Protein AF-A0A429M6H2-F1 (afdb_monomer_lite)

Radius of gyration: 31.42 Å; chains: 1; bounding box: 81×54×75 Å

Foldseek 3Di:
DDDDPDPQLDLVQADDDPDPLLVQLVVLLCVLQPSDRAYQQDFCCPRSVDDPVSLVVSLVSQCVDVLSVPDDSVCCVVQRGNNSVSVVSVDRPPPPPVVVVVPPDDPVVVVVVVVVVVVCVVPVVVVVVVVVCVVCVVVVVCCVVPPDPPPDPVVVVVVD

Structure (mmCIF, N/CA/C/O backbone):
data_AF-A0A429M6H2-F1
#
_entry.id   AF-A0A429M6H2-F1
#
loop_
_atom_site.group_PDB
_atom_site.id
_atom_site.type_symbol
_atom_site.label_atom_id
_atom_site.label_alt_id
_atom_site.label_comp_id
_atom_site.label_asym_id
_atom_site.label_entity_id
_atom_site.label_seq_id
_atom_site.pdbx_PDB_ins_code
_atom_site.Cartn_x
_atom_site.Cartn_y
_atom_site.Cartn_z
_atom_site.occupancy
_atom_site.B_iso_or_equiv
_atom_site.auth_seq_id
_atom_site.auth_comp_id
_atom_site.auth_asym_id
_atom_site.auth_atom_id
_atom_site.pdbx_PDB_model_num
ATOM 1 N N . LYS A 1 1 ? -36.129 34.578 -3.096 1.00 47.69 1 LYS A N 1
ATOM 2 C CA . LYS A 1 1 ? -36.376 33.493 -2.112 1.00 47.69 1 LYS A CA 1
ATOM 3 C C . LYS A 1 1 ? -35.040 32.781 -1.901 1.00 47.69 1 LYS A C 1
ATOM 5 O O . LYS A 1 1 ? -34.683 31.933 -2.706 1.00 47.69 1 LYS A O 1
ATOM 10 N N . ALA A 1 2 ? -34.230 33.262 -0.956 1.00 43.31 2 ALA A N 1
ATOM 11 C CA . ALA A 1 2 ? -32.886 32.737 -0.721 1.00 43.31 2 ALA A CA 1
ATOM 12 C C . ALA A 1 2 ? -32.992 31.337 -0.099 1.00 43.31 2 ALA A C 1
ATOM 14 O O . ALA A 1 2 ? -33.704 31.158 0.888 1.00 43.31 2 ALA A O 1
ATOM 15 N N . ARG A 1 3 ? -32.346 30.346 -0.719 1.00 51.69 3 ARG A N 1
ATOM 16 C CA . ARG A 1 3 ? -32.170 29.008 -0.143 1.00 51.69 3 ARG A CA 1
ATOM 17 C C . ARG A 1 3 ? -31.051 29.096 0.901 1.00 51.69 3 ARG A C 1
ATOM 19 O O . ARG A 1 3 ? -29.992 29.614 0.552 1.00 51.69 3 ARG A O 1
ATOM 26 N N . PRO A 1 4 ? -31.247 28.625 2.142 1.00 49.22 4 PRO A N 1
ATOM 27 C CA . PRO A 1 4 ? -30.151 28.539 3.094 1.00 49.22 4 PRO A CA 1
ATOM 28 C C . PRO A 1 4 ? -29.153 27.477 2.611 1.00 49.22 4 PRO A C 1
ATOM 30 O O . PRO A 1 4 ? -29.518 26.325 2.389 1.00 49.22 4 PRO A O 1
ATOM 33 N N . LEU A 1 5 ? -27.904 27.896 2.405 1.00 51.28 5 LEU A N 1
ATOM 34 C CA . LEU A 1 5 ? -26.748 27.040 2.154 1.00 51.28 5 LEU A CA 1
ATOM 35 C C . LEU A 1 5 ? -25.997 26.876 3.472 1.00 51.28 5 LEU A C 1
ATOM 37 O O . LEU A 1 5 ? -25.071 27.632 3.742 1.00 51.28 5 LEU A O 1
ATOM 41 N N . THR A 1 6 ? -26.400 25.892 4.270 1.00 51.31 6 THR A N 1
ATOM 42 C CA . THR A 1 6 ? -25.544 25.364 5.331 1.00 51.31 6 THR A CA 1
ATOM 43 C C . THR A 1 6 ? -25.883 23.894 5.550 1.00 51.31 6 THR A C 1
ATOM 45 O O . THR A 1 6 ? -26.701 23.558 6.399 1.00 51.31 6 THR A O 1
ATOM 48 N N . SER A 1 7 ? -25.259 22.995 4.792 1.00 44.50 7 SER A N 1
ATOM 49 C CA . SER A 1 7 ? -25.014 21.646 5.300 1.00 44.50 7 SER A CA 1
ATOM 50 C C . SER A 1 7 ? -23.685 21.705 6.048 1.00 44.50 7 SER A C 1
ATOM 52 O O . SER A 1 7 ? -22.626 21.470 5.467 1.00 44.50 7 SER A O 1
ATOM 54 N N . VAL A 1 8 ? -23.729 22.086 7.329 1.00 50.94 8 VAL A N 1
ATOM 55 C CA . VAL A 1 8 ? -22.701 21.606 8.258 1.00 50.94 8 VAL A CA 1
ATOM 56 C C . VAL A 1 8 ? -22.887 20.095 8.231 1.00 50.94 8 VAL A C 1
ATOM 58 O O . VAL A 1 8 ? -23.914 19.613 8.701 1.00 50.94 8 VAL A O 1
ATOM 61 N N . VAL A 1 9 ? -21.990 19.365 7.565 1.00 51.28 9 VAL A N 1
ATOM 62 C CA . VAL A 1 9 ? -21.984 17.907 7.684 1.00 51.28 9 VAL A CA 1
ATOM 63 C C . VAL A 1 9 ? -21.667 17.635 9.144 1.00 51.28 9 VAL A C 1
ATOM 65 O O . VAL A 1 9 ? -20.601 17.996 9.645 1.00 51.28 9 VAL A O 1
ATOM 68 N N . ASP A 1 10 ? -22.675 17.145 9.846 1.00 5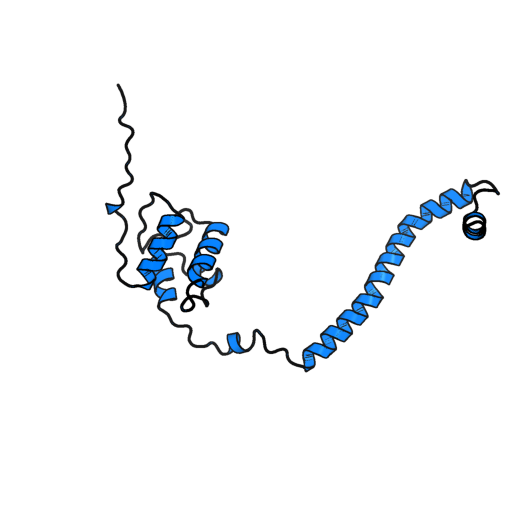1.12 10 ASP A N 1
ATOM 69 C CA . ASP A 1 10 ? -22.648 16.969 11.278 1.00 51.12 10 ASP A CA 1
ATOM 70 C C . ASP A 1 10 ? -21.667 15.840 11.609 1.00 51.12 10 ASP A C 1
ATOM 72 O O . ASP A 1 10 ? -21.890 14.682 11.259 1.00 51.12 10 ASP A O 1
ATOM 76 N N . ARG A 1 11 ? -20.557 16.164 12.284 1.00 54.53 11 ARG A N 1
ATOM 77 C CA . ARG A 1 11 ? -19.627 15.149 12.813 1.00 54.53 11 ARG A CA 1
ATOM 78 C C . ARG A 1 11 ? -20.304 14.225 13.834 1.00 54.53 11 ARG A C 1
ATOM 80 O O . ARG A 1 11 ? -19.714 13.217 14.206 1.00 54.53 11 ARG A O 1
ATOM 87 N N . SER A 1 12 ? -21.523 14.555 14.270 1.00 54.62 12 SER A N 1
ATOM 88 C CA . SER A 1 12 ? -22.340 13.755 15.186 1.00 54.62 12 SER A CA 1
ATOM 89 C C . SER A 1 12 ? -22.788 12.401 14.623 1.00 54.62 12 SER A C 1
ATOM 91 O O . SER A 1 12 ? -23.360 11.617 15.373 1.00 54.62 12 SER A O 1
ATOM 93 N N . GLU A 1 13 ? -22.541 12.106 13.341 1.00 73.00 13 GLU A N 1
ATOM 94 C CA . GLU A 1 13 ? -22.845 10.794 12.745 1.00 73.00 13 GLU A CA 1
ATOM 95 C C . GLU A 1 13 ? -21.627 9.861 12.596 1.00 73.00 13 GLU A C 1
ATOM 97 O O . GLU A 1 13 ? -21.784 8.736 12.119 1.00 73.00 13 GLU A O 1
ATOM 102 N N . SER A 1 14 ? -20.424 10.304 12.984 1.00 82.88 14 SER A N 1
ATOM 103 C CA . SER A 1 14 ? -19.255 9.418 13.060 1.00 82.88 14 SER A CA 1
ATOM 104 C C . SER A 1 14 ? -19.330 8.526 14.296 1.00 82.88 14 SER A C 1
ATOM 106 O O . SER A 1 14 ? -19.694 8.990 15.380 1.00 82.88 14 SER A O 1
ATOM 108 N N . ASP A 1 15 ? -18.900 7.275 14.155 1.00 89.00 15 ASP A N 1
ATOM 109 C CA . ASP A 1 15 ? -18.699 6.398 15.307 1.00 89.00 15 ASP A CA 1
ATOM 110 C C . ASP A 1 15 ? -17.557 6.933 16.187 1.00 89.00 15 ASP A C 1
ATOM 112 O O . ASP A 1 15 ? -16.638 7.609 15.715 1.00 89.00 15 ASP A O 1
ATOM 116 N N . GLN A 1 16 ? -17.622 6.652 17.490 1.00 89.69 16 GLN A N 1
ATOM 117 C CA . GLN A 1 16 ? -16.534 6.972 18.413 1.00 89.69 16 GLN A CA 1
ATOM 118 C C . GLN A 1 16 ? -15.570 5.787 18.508 1.00 89.69 16 GLN A C 1
ATOM 120 O O . GLN A 1 16 ? -16.044 4.658 18.666 1.00 89.69 16 GLN A O 1
ATOM 125 N N . PRO A 1 17 ? -14.246 6.028 18.453 1.00 89.44 17 PRO A N 1
ATOM 126 C CA . PRO A 1 17 ? -13.262 4.967 18.599 1.00 89.44 17 PRO A CA 1
ATOM 127 C C . PRO A 1 17 ? -13.367 4.336 19.992 1.00 89.44 17 PRO A C 1
ATOM 129 O O . PRO A 1 17 ? -13.495 5.039 20.997 1.00 89.44 17 PRO A O 1
ATOM 132 N N . GLN A 1 18 ? -13.330 3.006 20.052 1.00 90.81 18 GLN A N 1
ATOM 133 C CA . GLN A 1 18 ? -13.482 2.230 21.289 1.00 90.81 18 GLN A CA 1
ATOM 134 C C . GLN A 1 18 ? -12.162 1.636 21.793 1.00 90.81 18 GLN A C 1
ATOM 136 O O . GLN A 1 18 ? -12.102 1.098 22.900 1.00 90.81 18 GLN A O 1
ATOM 141 N N . ASN A 1 19 ? -11.104 1.707 20.986 1.00 91.31 19 ASN A N 1
ATOM 142 C CA . ASN A 1 19 ? -9.783 1.186 21.314 1.00 91.31 19 ASN A CA 1
ATOM 143 C C . ASN A 1 19 ? -8.667 2.067 20.709 1.00 91.31 19 ASN A C 1
ATOM 145 O O . ASN A 1 19 ? -8.933 2.858 19.802 1.00 91.31 19 ASN A O 1
ATOM 149 N N . PRO A 1 20 ? -7.408 1.923 21.173 1.00 90.88 20 PRO A N 1
ATOM 150 C CA . PRO A 1 20 ? -6.296 2.752 20.697 1.00 90.88 20 PRO A CA 1
ATOM 151 C C . PRO A 1 20 ? -6.012 2.630 19.192 1.00 90.88 20 PRO A C 1
ATOM 153 O O . PRO A 1 20 ? -5.587 3.594 18.560 1.00 90.88 20 PRO A O 1
ATOM 156 N N . ALA A 1 21 ? -6.260 1.457 18.599 1.00 91.31 21 ALA A N 1
ATOM 157 C CA . ALA A 1 21 ? -6.072 1.246 17.165 1.00 91.31 21 ALA A CA 1
ATOM 158 C C . ALA A 1 21 ? -7.086 2.062 16.347 1.00 91.31 21 ALA A C 1
ATOM 160 O O . ALA A 1 21 ? -6.720 2.727 15.377 1.00 91.31 21 ALA A O 1
ATOM 161 N N . GLU A 1 22 ? -8.350 2.064 16.771 1.00 94.56 22 GLU A N 1
ATOM 162 C CA . GLU A 1 22 ? -9.402 2.891 16.187 1.00 94.56 22 GLU A CA 1
ATOM 163 C C . GLU A 1 22 ? -9.123 4.380 16.375 1.00 94.56 22 GLU A C 1
ATOM 165 O O . GLU A 1 22 ? -9.353 5.138 15.441 1.00 94.56 22 GLU A O 1
ATOM 170 N N . GLU A 1 23 ? -8.590 4.818 17.519 1.00 93.94 23 GLU A N 1
ATOM 171 C CA . GLU A 1 23 ? -8.232 6.231 17.725 1.00 93.94 23 GLU A CA 1
ATOM 172 C C . GLU A 1 23 ? -7.254 6.724 16.648 1.00 93.94 23 GLU A C 1
ATOM 174 O O . GLU A 1 23 ? -7.511 7.735 15.989 1.00 93.94 23 GLU A O 1
ATOM 179 N N . ILE A 1 24 ? -6.183 5.962 16.407 1.00 94.50 24 ILE A N 1
ATOM 180 C CA . ILE A 1 24 ? -5.171 6.276 15.388 1.00 94.50 24 ILE A CA 1
ATOM 181 C C . ILE A 1 24 ? -5.779 6.203 13.982 1.00 94.50 24 ILE A C 1
ATOM 183 O O . ILE A 1 24 ? -5.565 7.092 13.151 1.00 94.50 24 ILE A O 1
ATOM 187 N N . LEU A 1 25 ? -6.575 5.168 13.704 1.00 94.94 25 LEU A N 1
ATOM 188 C CA . LEU A 1 25 ? -7.217 4.995 12.403 1.00 94.94 25 LEU A CA 1
ATOM 189 C C . LEU A 1 25 ? -8.177 6.150 12.088 1.00 94.94 25 LEU A C 1
ATOM 191 O O . LEU A 1 25 ? -8.111 6.727 11.001 1.00 94.94 25 LEU A O 1
ATOM 195 N N . PHE A 1 26 ? -9.037 6.522 13.036 1.00 94.88 26 PHE A N 1
ATOM 196 C CA . PHE A 1 26 ? -9.978 7.629 12.885 1.00 94.88 26 PHE A CA 1
ATOM 197 C C . PHE A 1 26 ? -9.245 8.962 12.753 1.00 94.88 26 PHE A C 1
ATOM 199 O O . PHE A 1 26 ? -9.673 9.802 11.960 1.00 94.88 26 PHE A O 1
ATOM 206 N N . GLU A 1 27 ? -8.141 9.177 13.470 1.00 94.56 27 GLU A N 1
ATOM 207 C CA . GLU A 1 27 ? -7.322 10.382 13.313 1.00 94.56 27 GLU A CA 1
ATOM 208 C C . GLU A 1 27 ? -6.821 10.533 11.869 1.00 94.56 27 GLU A C 1
ATOM 210 O O . GLU A 1 27 ? -6.995 11.594 11.256 1.00 94.56 27 GLU A O 1
ATOM 215 N N . ILE A 1 28 ? -6.245 9.470 11.298 1.00 95.31 28 ILE A N 1
ATOM 216 C CA . ILE A 1 28 ? -5.720 9.498 9.927 1.00 95.31 28 ILE A CA 1
ATOM 217 C C . ILE A 1 28 ? -6.868 9.625 8.917 1.00 95.31 28 ILE A C 1
ATOM 219 O O . ILE A 1 28 ? -6.799 10.463 8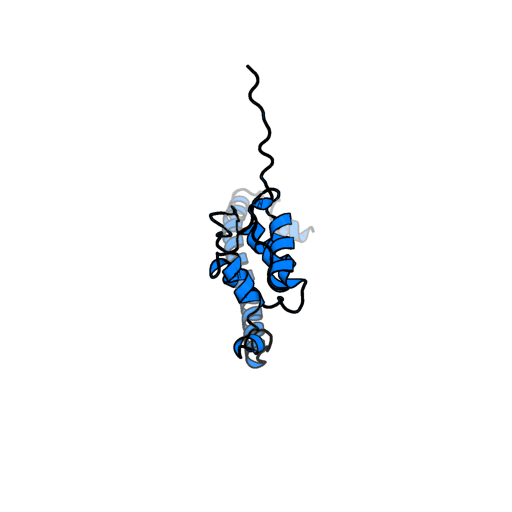.016 1.00 95.31 28 ILE A O 1
ATOM 223 N N . LEU A 1 29 ? -7.953 8.862 9.075 1.00 95.31 29 LEU A N 1
ATOM 224 C CA . LEU A 1 29 ? -9.107 8.924 8.172 1.00 95.31 29 LEU A CA 1
ATOM 225 C C . LEU A 1 29 ? -9.769 10.309 8.172 1.00 95.31 29 LEU A C 1
ATOM 227 O O . LEU A 1 29 ? -10.099 10.812 7.101 1.00 95.31 29 LEU A O 1
ATOM 231 N N . ASN A 1 30 ? -9.882 10.976 9.323 1.00 94.38 30 ASN A N 1
ATOM 232 C CA . ASN A 1 30 ? -10.414 12.343 9.398 1.00 94.38 30 ASN A CA 1
ATOM 233 C C . ASN A 1 30 ? -9.539 13.364 8.651 1.00 94.38 30 ASN A C 1
ATOM 235 O O . ASN A 1 30 ? -10.049 14.376 8.163 1.00 94.38 30 ASN A O 1
ATOM 239 N N . ARG A 1 31 ? -8.225 13.121 8.560 1.00 94.06 31 ARG A N 1
ATOM 240 C CA . ARG A 1 31 ? -7.310 13.951 7.759 1.00 94.06 31 ARG A CA 1
ATOM 241 C C . ARG A 1 31 ? -7.463 13.682 6.263 1.00 94.06 31 ARG A C 1
ATOM 243 O O . ARG A 1 31 ? -7.376 14.624 5.478 1.00 94.06 31 ARG A O 1
ATOM 250 N N . LEU A 1 32 ? -7.684 12.425 5.874 1.00 94.50 32 LEU A N 1
ATOM 251 C CA . LEU A 1 32 ? -7.834 12.019 4.471 1.00 94.50 32 LEU A CA 1
ATOM 252 C C . LEU A 1 32 ? -9.209 12.374 3.887 1.00 94.50 32 LEU A C 1
ATOM 254 O O . LEU A 1 32 ? -9.289 12.765 2.724 1.00 94.50 32 LEU A O 1
ATOM 258 N N . PHE A 1 33 ? -10.267 12.285 4.693 1.00 93.81 33 PHE A N 1
ATOM 259 C CA . PHE A 1 33 ? -11.656 12.524 4.295 1.00 93.81 33 PHE A CA 1
ATOM 260 C C . PHE A 1 33 ? -12.278 13.652 5.134 1.00 93.81 33 PHE A C 1
ATOM 262 O O . PHE A 1 33 ? -13.119 13.413 6.006 1.00 93.81 33 PHE A O 1
ATOM 269 N N . PRO A 1 34 ? -11.868 14.914 4.913 1.00 88.00 34 PRO A N 1
ATOM 270 C CA . PRO A 1 34 ? -12.366 16.028 5.704 1.00 88.00 34 PRO A CA 1
ATOM 271 C C . PRO A 1 34 ? -13.873 16.228 5.489 1.00 88.00 34 PRO A C 1
ATOM 273 O O . PRO A 1 34 ? -14.349 16.308 4.358 1.00 88.00 34 PRO A O 1
ATOM 276 N N . ASN A 1 35 ? -14.610 16.414 6.589 1.00 85.50 35 ASN A N 1
ATOM 277 C CA . ASN A 1 35 ? -16.065 16.646 6.622 1.00 85.50 35 ASN A CA 1
ATOM 278 C C . ASN A 1 35 ? -16.930 15.445 6.219 1.00 85.50 35 ASN A C 1
ATOM 280 O O . ASN A 1 35 ? -18.081 15.640 5.836 1.00 85.50 35 ASN A O 1
ATOM 284 N N . MET A 1 36 ? -16.403 14.228 6.314 1.00 85.56 36 MET A N 1
ATOM 285 C CA . MET A 1 36 ? -17.178 13.015 6.100 1.00 85.56 36 MET A CA 1
ATOM 286 C C . MET A 1 36 ? -17.420 12.289 7.431 1.00 85.56 36 MET A C 1
ATOM 288 O O . MET A 1 36 ? -16.482 12.179 8.223 1.00 85.56 36 MET A O 1
ATOM 292 N N . PRO A 1 37 ? -18.646 11.804 7.706 1.00 88.19 37 PRO A N 1
ATOM 293 C CA . PRO A 1 37 ? -18.878 10.945 8.856 1.00 88.19 37 PRO A CA 1
ATOM 294 C C . PRO A 1 37 ? -18.214 9.581 8.627 1.00 88.19 37 PRO A C 1
ATOM 296 O O . PRO A 1 37 ? -18.457 8.934 7.610 1.00 88.19 37 PRO A O 1
ATOM 299 N N . ILE A 1 38 ? -17.375 9.147 9.566 1.00 92.38 38 ILE A N 1
ATOM 300 C CA . ILE A 1 38 ? -16.667 7.862 9.502 1.00 92.38 38 ILE A CA 1
ATOM 301 C C . ILE A 1 38 ? -17.397 6.881 10.413 1.00 92.38 38 ILE A C 1
ATOM 303 O O . ILE A 1 38 ? -17.468 7.101 11.622 1.00 92.38 38 ILE A O 1
ATOM 307 N N . LYS A 1 39 ? -17.925 5.798 9.839 1.00 94.00 39 LYS A N 1
ATOM 308 C CA . LYS A 1 39 ? -18.529 4.688 10.586 1.00 94.00 39 LYS A CA 1
ATOM 309 C C . LYS A 1 39 ? -17.667 3.443 10.440 1.00 94.00 39 LYS A C 1
ATOM 311 O O . LYS A 1 39 ? -17.015 3.254 9.413 1.00 94.00 39 LYS A O 1
ATOM 316 N N . LEU A 1 40 ? -17.687 2.566 11.438 1.00 92.81 40 LEU A N 1
ATOM 317 C CA . LEU A 1 40 ? -16.930 1.310 11.394 1.00 92.81 40 LEU A CA 1
ATOM 318 C C . LEU A 1 40 ? -17.406 0.393 10.256 1.00 92.81 40 LEU A C 1
ATOM 320 O O . LEU A 1 40 ? -16.607 -0.333 9.668 1.00 92.81 40 LEU A O 1
ATOM 324 N N . ASP A 1 41 ? -18.689 0.454 9.903 1.00 93.12 41 ASP A N 1
ATOM 325 C CA . ASP A 1 41 ? -19.255 -0.345 8.811 1.00 93.12 41 ASP A CA 1
ATOM 326 C C . ASP A 1 41 ? -19.061 0.281 7.416 1.00 93.12 41 ASP A C 1
ATOM 328 O O . ASP A 1 41 ? -19.386 -0.363 6.419 1.00 93.12 41 ASP A O 1
ATOM 332 N N . SER A 1 42 ? -18.513 1.503 7.330 1.00 93.00 42 SER A N 1
ATOM 333 C CA . SER A 1 42 ? -18.244 2.172 6.053 1.00 93.00 42 SER A CA 1
ATOM 334 C C . SER A 1 42 ? -17.133 1.471 5.270 1.00 93.00 42 SER A C 1
ATOM 336 O O . SER A 1 42 ? -16.072 1.147 5.816 1.00 93.00 42 SER A O 1
ATOM 338 N N . ASP A 1 43 ? -17.356 1.282 3.973 1.00 95.62 43 ASP A N 1
ATOM 339 C CA . ASP A 1 43 ? -16.342 0.836 3.021 1.00 95.62 43 ASP A CA 1
ATOM 340 C C . ASP A 1 43 ? -15.391 1.990 2.663 1.00 95.62 43 ASP A C 1
ATOM 342 O O . ASP A 1 43 ? -15.810 3.077 2.258 1.00 95.62 43 ASP A O 1
ATOM 346 N N . PHE A 1 44 ? -14.085 1.753 2.793 1.00 95.69 44 PHE A N 1
ATOM 347 C CA . PHE A 1 44 ? -13.044 2.738 2.513 1.00 95.69 44 PHE A CA 1
ATOM 348 C C . PHE A 1 44 ? -13.082 3.251 1.069 1.00 95.69 44 PHE A C 1
ATOM 350 O O . PHE A 1 44 ? -12.776 4.417 0.831 1.00 95.69 44 PHE A O 1
ATOM 357 N N . PHE A 1 45 ? -13.426 2.405 0.099 1.00 94.12 45 PHE A N 1
ATOM 358 C CA . PHE A 1 45 ? -13.412 2.763 -1.319 1.00 94.12 45 PHE A CA 1
ATOM 359 C C . PHE A 1 45 ? -14.769 3.278 -1.784 1.00 94.12 45 PHE A C 1
ATOM 361 O O . PHE A 1 45 ? -14.828 4.311 -2.450 1.00 94.12 45 PHE A O 1
ATOM 368 N N . ASP A 1 46 ? -15.839 2.572 -1.424 1.00 93.50 46 ASP A N 1
ATOM 369 C CA . ASP A 1 46 ? -17.172 2.841 -1.966 1.00 93.50 46 ASP A CA 1
ATOM 370 C C . ASP A 1 46 ? -17.913 3.930 -1.168 1.00 93.50 46 ASP A C 1
ATOM 372 O O . ASP A 1 46 ? -18.470 4.849 -1.770 1.00 93.50 46 ASP A O 1
ATOM 376 N N . ASP A 1 47 ? -17.867 3.888 0.170 1.00 92.56 47 ASP A N 1
ATOM 377 C CA . ASP A 1 47 ? -18.573 4.861 1.019 1.00 92.56 47 ASP A CA 1
ATOM 378 C C . ASP A 1 47 ? -17.729 6.111 1.277 1.00 92.56 47 ASP A C 1
ATOM 380 O O . ASP A 1 47 ? -18.238 7.232 1.197 1.00 92.56 47 ASP A O 1
ATOM 384 N N . LEU A 1 48 ? -16.431 5.931 1.564 1.00 91.62 48 LEU A N 1
ATOM 385 C CA . LEU A 1 48 ? -15.533 7.060 1.822 1.00 91.62 48 LEU A CA 1
ATOM 386 C C . LEU A 1 48 ? -14.947 7.683 0.544 1.00 91.62 48 LEU A C 1
ATOM 388 O O . LEU A 1 48 ? -14.379 8.776 0.581 1.00 91.62 48 LEU A O 1
ATOM 392 N N . GLY A 1 49 ? -15.079 7.015 -0.605 1.00 91.38 49 GLY A N 1
ATOM 393 C CA . GLY A 1 49 ? -14.491 7.475 -1.867 1.00 91.38 49 GLY A CA 1
ATOM 394 C C . GLY A 1 49 ? -12.965 7.345 -1.912 1.00 91.38 49 GLY A C 1
ATOM 395 O O . GLY A 1 49 ? -12.290 8.084 -2.635 1.00 91.38 49 GLY A O 1
ATOM 396 N N . GLY A 1 50 ? -12.395 6.439 -1.117 1.00 92.50 50 GLY A N 1
ATOM 397 C CA . GLY A 1 50 ? -10.974 6.135 -1.122 1.00 92.50 50 GLY A CA 1
ATOM 398 C C . GLY A 1 50 ? -10.509 5.561 -2.460 1.00 92.50 50 GLY A C 1
ATOM 399 O O . GLY A 1 50 ? -11.221 4.852 -3.163 1.00 92.50 50 GLY A O 1
ATOM 400 N N . HIS A 1 51 ? -9.260 5.842 -2.816 1.00 93.69 51 HIS A N 1
ATOM 401 C CA . HIS A 1 51 ? -8.608 5.284 -3.999 1.00 93.69 51 HIS A CA 1
ATOM 402 C C . HIS A 1 51 ? -7.181 4.849 -3.670 1.00 93.69 51 HIS A C 1
ATOM 404 O O . HIS A 1 51 ? -6.675 5.111 -2.581 1.00 93.69 51 HIS A O 1
ATOM 410 N N . SER A 1 52 ? -6.504 4.211 -4.627 1.00 93.50 52 SER A N 1
ATOM 411 C CA . SER A 1 52 ? -5.174 3.610 -4.441 1.00 93.50 52 SER A CA 1
ATOM 412 C C . SER A 1 52 ? -4.149 4.543 -3.785 1.00 93.50 52 SER A C 1
ATOM 414 O O . SER A 1 52 ? -3.420 4.114 -2.896 1.00 93.50 52 SER A O 1
ATOM 416 N N . LEU A 1 53 ? -4.119 5.823 -4.171 1.00 95.38 53 LEU A N 1
ATOM 417 C CA . LEU A 1 53 ? -3.244 6.815 -3.537 1.00 95.38 53 LEU A CA 1
ATOM 418 C C . LEU A 1 53 ? -3.615 7.089 -2.068 1.00 95.38 53 LEU A C 1
ATOM 420 O O . LEU A 1 53 ? -2.721 7.094 -1.232 1.00 95.38 53 LEU A O 1
ATOM 424 N N . LEU A 1 54 ? -4.896 7.269 -1.725 1.00 96.25 54 LEU A N 1
ATOM 425 C CA . LEU A 1 54 ? -5.312 7.460 -0.327 1.00 96.25 54 LEU A CA 1
ATOM 426 C C . LEU A 1 54 ? -5.064 6.204 0.512 1.00 96.25 54 LEU A C 1
ATOM 428 O O . LEU A 1 54 ? -4.621 6.317 1.648 1.00 96.25 54 LEU A O 1
ATOM 432 N N . ALA A 1 55 ? -5.272 5.016 -0.061 1.00 95.44 55 ALA A N 1
ATOM 433 C CA . ALA A 1 55 ? -4.928 3.750 0.581 1.00 95.44 55 ALA A CA 1
ATOM 434 C C . ALA A 1 55 ? -3.421 3.656 0.867 1.00 95.44 55 ALA A C 1
ATOM 436 O O . ALA A 1 55 ? -3.021 3.290 1.970 1.00 95.44 55 ALA A O 1
ATOM 437 N N . ALA A 1 56 ? -2.577 4.029 -0.101 1.00 95.00 56 ALA A N 1
ATOM 438 C CA . ALA A 1 56 ? -1.132 4.073 0.092 1.00 95.00 56 ALA A CA 1
ATOM 439 C C . ALA A 1 56 ? -0.740 5.076 1.188 1.00 95.00 56 ALA A C 1
ATOM 441 O O . ALA A 1 56 ? 0.055 4.732 2.056 1.00 95.00 56 ALA A O 1
ATOM 442 N N . VAL A 1 57 ? -1.336 6.276 1.196 1.00 96.31 57 VAL A N 1
ATOM 443 C CA . VAL A 1 57 ? -1.087 7.293 2.230 1.00 96.31 57 VAL A CA 1
ATOM 444 C C . VAL A 1 57 ? -1.536 6.805 3.610 1.00 96.31 57 VAL A C 1
ATOM 446 O O . VAL A 1 57 ? -0.778 6.958 4.565 1.00 96.31 57 VAL A O 1
ATOM 449 N N . LEU A 1 58 ? -2.713 6.184 3.728 1.00 96.31 58 LEU A N 1
ATOM 450 C CA . LEU A 1 58 ? -3.201 5.610 4.985 1.00 96.31 58 LEU A CA 1
ATOM 451 C C . LEU A 1 58 ? -2.218 4.570 5.532 1.00 96.31 58 LEU A C 1
ATOM 453 O O . LEU A 1 58 ? -1.776 4.686 6.671 1.00 96.31 58 LEU A O 1
ATOM 457 N N . ILE A 1 59 ? -1.815 3.602 4.704 1.00 95.19 59 ILE A N 1
ATOM 458 C CA . ILE A 1 59 ? -0.852 2.566 5.100 1.00 95.19 59 ILE A CA 1
ATOM 459 C C . ILE A 1 59 ? 0.503 3.174 5.465 1.00 95.19 59 ILE A C 1
ATOM 461 O O . ILE A 1 59 ? 1.107 2.761 6.450 1.00 95.19 59 ILE A O 1
ATOM 465 N N . SER A 1 60 ? 0.983 4.164 4.712 1.00 95.00 60 SER A N 1
ATOM 466 C CA . SER A 1 60 ? 2.227 4.862 5.041 1.00 95.00 60 SER A CA 1
ATOM 467 C C . SER A 1 60 ? 2.169 5.529 6.415 1.00 95.00 60 SER A C 1
ATOM 469 O O . SER A 1 60 ? 3.112 5.351 7.174 1.00 95.00 60 SER A O 1
ATOM 471 N N . ASN A 1 61 ? 1.071 6.220 6.750 1.00 96.00 61 ASN A N 1
ATOM 472 C CA . ASN A 1 61 ? 0.896 6.855 8.063 1.00 96.00 61 ASN A CA 1
ATOM 473 C C . ASN A 1 61 ? 0.780 5.809 9.182 1.00 96.00 61 ASN A C 1
ATOM 475 O O . ASN A 1 61 ? 1.432 5.935 10.211 1.00 96.00 61 ASN A O 1
ATOM 479 N N . LEU A 1 62 ? 0.006 4.736 8.978 1.00 94.06 62 LEU A N 1
ATOM 480 C CA . LEU A 1 62 ? -0.123 3.666 9.973 1.00 94.06 62 LEU A CA 1
ATOM 481 C C . LEU A 1 62 ? 1.231 3.016 10.283 1.00 94.06 62 LEU A C 1
ATOM 483 O O . LEU A 1 62 ? 1.555 2.793 11.446 1.00 94.06 62 LEU A O 1
ATOM 487 N N . ARG A 1 63 ? 2.060 2.778 9.261 1.00 92.94 63 ARG A N 1
ATOM 488 C CA . ARG A 1 63 ? 3.391 2.170 9.414 1.00 92.94 63 ARG A CA 1
ATOM 489 C C . ARG A 1 63 ? 4.427 3.076 10.087 1.00 92.94 63 ARG A C 1
ATOM 491 O O . ARG A 1 63 ? 5.508 2.581 10.401 1.00 92.94 63 ARG A O 1
ATOM 498 N N . GLU A 1 64 ? 4.130 4.356 10.329 1.00 93.25 64 GLU A N 1
ATOM 499 C CA . GLU A 1 64 ? 4.968 5.201 11.197 1.00 93.25 64 GLU A CA 1
ATOM 500 C C . GLU A 1 64 ? 4.949 4.696 12.649 1.00 93.25 64 GLU A C 1
ATOM 502 O O . GLU A 1 64 ? 5.922 4.866 13.385 1.00 93.25 64 GLU A O 1
ATOM 507 N N . HIS A 1 65 ? 3.881 3.996 13.041 1.00 91.12 65 HIS A N 1
ATOM 508 C CA . HIS A 1 65 ? 3.797 3.285 14.308 1.00 91.12 65 HIS A CA 1
ATOM 509 C C . HIS A 1 65 ? 4.404 1.883 14.156 1.00 91.12 65 HIS A C 1
ATOM 511 O O . HIS A 1 65 ? 3.952 1.074 13.344 1.00 91.12 65 HIS A O 1
ATOM 517 N N . ALA A 1 66 ? 5.417 1.567 14.971 1.00 87.06 66 ALA A N 1
ATOM 518 C CA . ALA A 1 66 ? 6.145 0.295 14.889 1.00 87.06 66 ALA A CA 1
ATOM 519 C C . ALA A 1 66 ? 5.226 -0.937 15.017 1.00 87.06 66 ALA A C 1
ATOM 521 O O . ALA A 1 66 ? 5.442 -1.942 14.338 1.00 87.06 66 ALA A O 1
ATOM 522 N N . GLU A 1 67 ? 4.173 -0.825 15.830 1.00 88.88 67 GLU A N 1
ATOM 523 C CA . GLU A 1 67 ? 3.157 -1.860 16.063 1.00 88.88 67 GLU A CA 1
ATOM 524 C C . GLU A 1 67 ? 2.390 -2.234 14.783 1.00 88.88 67 GLU A C 1
ATOM 526 O O . GLU A 1 67 ? 2.075 -3.403 14.566 1.00 88.88 67 GLU A O 1
ATOM 531 N N . TYR A 1 68 ? 2.182 -1.275 13.878 1.00 90.50 68 TYR A N 1
ATOM 532 C CA . TYR A 1 68 ? 1.410 -1.445 12.641 1.00 90.50 68 TYR A CA 1
ATOM 533 C C . TYR A 1 68 ? 2.292 -1.529 11.388 1.00 90.50 68 TYR A C 1
ATOM 535 O O . TYR A 1 68 ? 1.804 -1.480 10.257 1.00 90.50 68 TYR A O 1
ATOM 543 N N . SER A 1 69 ? 3.607 -1.682 11.564 1.00 88.75 69 SER A N 1
ATOM 544 C CA . SER A 1 69 ? 4.587 -1.744 10.468 1.00 88.75 69 SER A CA 1
ATOM 545 C C . SER A 1 69 ? 4.351 -2.894 9.474 1.00 88.75 69 SER A C 1
ATOM 547 O O . SER A 1 69 ? 4.771 -2.798 8.314 1.00 88.75 69 SER A O 1
ATOM 549 N N . HIS A 1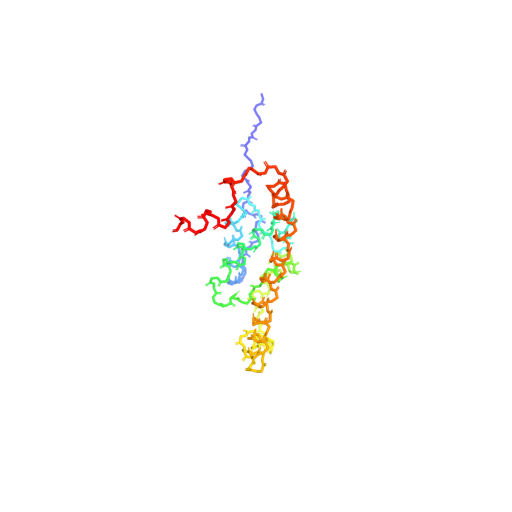 70 ? 3.650 -3.938 9.922 1.00 87.50 70 HIS A N 1
ATOM 550 C CA . HIS A 1 70 ? 3.271 -5.137 9.177 1.00 87.50 70 HIS A CA 1
ATOM 551 C C . HIS A 1 70 ? 2.061 -4.935 8.245 1.00 87.50 70 HIS A C 1
ATOM 553 O O . HIS A 1 70 ? 1.782 -5.787 7.399 1.00 87.50 70 HIS A O 1
ATOM 559 N N . LEU A 1 71 ? 1.316 -3.832 8.386 1.00 90.69 71 LEU A N 1
ATOM 560 C CA . LEU A 1 71 ? 0.141 -3.585 7.559 1.00 90.69 71 LEU A CA 1
ATOM 561 C C . LEU A 1 71 ? 0.545 -3.309 6.114 1.00 90.69 71 LEU A C 1
ATOM 563 O O . LEU A 1 71 ? 1.399 -2.470 5.822 1.00 90.69 71 LEU A O 1
ATOM 567 N N . THR A 1 72 ? -0.109 -4.003 5.189 1.00 91.75 72 THR A N 1
ATOM 568 C CA . THR A 1 72 ? 0.129 -3.847 3.755 1.00 91.75 72 THR A CA 1
ATOM 569 C C . THR A 1 72 ? -1.084 -3.240 3.062 1.00 91.75 72 THR A C 1
ATOM 571 O O . THR A 1 72 ? -2.215 -3.324 3.537 1.00 91.75 72 THR A O 1
ATOM 574 N N . ILE A 1 73 ? -0.872 -2.678 1.871 1.00 91.38 73 ILE A N 1
ATOM 575 C CA . ILE A 1 73 ? -1.989 -2.233 1.030 1.00 91.38 73 ILE A CA 1
ATOM 576 C C . ILE A 1 73 ? -2.908 -3.400 0.635 1.00 91.38 73 ILE A C 1
ATOM 578 O O . ILE A 1 73 ? -4.102 -3.204 0.435 1.00 91.38 73 ILE A O 1
ATOM 582 N N . GLN A 1 74 ? -2.371 -4.623 0.563 1.00 91.00 74 GLN A N 1
ATOM 583 C CA . GLN A 1 74 ? -3.159 -5.824 0.303 1.00 91.00 74 GLN A CA 1
ATOM 584 C C . GLN A 1 74 ? -4.149 -6.093 1.441 1.00 91.00 74 GLN A C 1
ATOM 586 O O . GLN A 1 74 ? -5.305 -6.400 1.155 1.00 91.00 74 GLN A O 1
ATOM 591 N N . ASN A 1 75 ? -3.732 -5.899 2.697 1.00 91.31 75 ASN A N 1
ATOM 592 C CA . ASN A 1 75 ? -4.609 -6.023 3.865 1.00 91.31 75 ASN A CA 1
ATOM 593 C C . ASN A 1 75 ? -5.803 -5.068 3.750 1.00 91.31 75 ASN A C 1
ATOM 595 O O . ASN A 1 75 ? -6.938 -5.483 3.943 1.00 91.31 75 ASN A O 1
ATOM 599 N N . LEU A 1 76 ? -5.562 -3.819 3.341 1.00 92.56 76 LEU A N 1
ATOM 600 C CA . LEU A 1 76 ? -6.613 -2.815 3.147 1.00 92.56 76 LEU A CA 1
ATOM 601 C C . LEU A 1 76 ? -7.576 -3.182 2.003 1.00 92.56 76 LEU A C 1
ATOM 603 O O . LEU A 1 76 ? -8.781 -2.986 2.117 1.00 92.56 76 LEU A O 1
ATOM 607 N N . TYR A 1 77 ? -7.087 -3.768 0.905 1.00 93.38 77 TYR A N 1
ATOM 608 C CA . TYR A 1 77 ? -7.971 -4.249 -0.166 1.00 93.38 77 TYR A CA 1
ATOM 609 C C . TYR A 1 77 ? -8.819 -5.463 0.236 1.00 93.38 77 TYR A C 1
ATOM 611 O O . TYR A 1 77 ? -9.900 -5.650 -0.325 1.00 93.38 77 TYR A O 1
ATOM 619 N N . GLN A 1 78 ? -8.333 -6.292 1.163 1.00 92.12 78 GLN A N 1
ATOM 620 C CA . GLN A 1 78 ? -9.075 -7.439 1.692 1.00 92.12 78 GLN A CA 1
ATOM 621 C C . GLN A 1 78 ? -10.091 -7.001 2.753 1.00 92.12 78 GLN A C 1
ATOM 623 O O . GLN A 1 78 ? -11.263 -7.364 2.679 1.00 92.12 78 GLN A O 1
ATOM 628 N N . ALA A 1 79 ? -9.657 -6.178 3.703 1.00 91.06 79 ALA A N 1
ATOM 629 C CA . ALA A 1 79 ? -10.484 -5.573 4.734 1.00 91.06 79 ALA A CA 1
ATOM 630 C C . ALA A 1 79 ? -10.922 -4.178 4.285 1.00 91.06 79 ALA A C 1
ATOM 632 O O . ALA A 1 79 ? -10.381 -3.168 4.716 1.00 91.06 79 ALA A O 1
ATOM 633 N N . ARG A 1 80 ? -11.908 -4.119 3.386 1.00 94.25 80 ARG A N 1
ATOM 634 C CA . ARG A 1 80 ? -12.383 -2.841 2.835 1.00 94.25 80 ARG A CA 1
ATOM 635 C C . ARG A 1 80 ? -13.132 -1.964 3.843 1.00 94.25 80 ARG A C 1
ATOM 637 O O . ARG A 1 80 ? -13.178 -0.754 3.664 1.00 94.25 80 ARG A O 1
ATOM 644 N N . ARG A 1 81 ? -13.727 -2.552 4.888 1.00 95.88 81 ARG A N 1
ATOM 645 C CA . ARG A 1 81 ? -14.484 -1.817 5.916 1.00 95.88 81 ARG A CA 1
ATOM 646 C C . ARG A 1 81 ? -13.575 -1.265 7.002 1.00 95.88 81 ARG A C 1
ATOM 648 O O . ARG A 1 81 ? -12.695 -1.984 7.470 1.00 95.88 81 ARG A O 1
ATOM 655 N N . VAL A 1 82 ? -13.852 -0.053 7.478 1.00 94.06 82 VAL A N 1
ATOM 656 C CA . VAL A 1 82 ? -13.049 0.624 8.516 1.00 94.06 82 VAL A CA 1
ATOM 657 C C . VAL A 1 82 ? -12.888 -0.233 9.778 1.00 94.06 82 VAL A C 1
ATOM 659 O O . VAL A 1 82 ? -11.775 -0.389 10.272 1.00 94.06 82 VAL A O 1
ATOM 662 N N . GLY A 1 83 ? -13.958 -0.865 10.261 1.00 93.50 83 GLY A N 1
ATOM 663 C CA . GLY A 1 83 ? -13.911 -1.746 11.431 1.00 93.50 83 GLY A CA 1
ATOM 664 C C . GLY A 1 83 ? -13.124 -3.036 11.193 1.00 93.50 83 GLY A C 1
ATOM 665 O O . GLY A 1 83 ? -12.475 -3.540 12.104 1.00 93.50 83 GLY A O 1
ATOM 666 N N . ALA A 1 84 ? -13.104 -3.543 9.957 1.00 93.19 84 ALA A N 1
ATOM 667 C CA . ALA A 1 84 ? -12.261 -4.682 9.600 1.00 93.19 84 ALA A CA 1
ATOM 668 C C . ALA A 1 84 ? -10.776 -4.285 9.540 1.00 93.19 84 ALA A C 1
ATOM 670 O O . ALA A 1 84 ? -9.923 -5.059 9.964 1.00 93.19 84 ALA A O 1
ATOM 671 N N . ILE A 1 85 ? -10.461 -3.070 9.072 1.00 93.44 85 ILE A N 1
ATOM 672 C CA . ILE A 1 85 ? -9.096 -2.519 9.118 1.00 93.44 85 ILE A CA 1
ATOM 673 C C . ILE A 1 85 ? -8.644 -2.373 10.574 1.00 93.44 85 ILE A C 1
ATOM 675 O O . ILE A 1 85 ? -7.545 -2.804 10.912 1.00 93.44 85 ILE A O 1
ATOM 679 N N . ALA A 1 86 ? -9.500 -1.830 11.443 1.00 93.50 86 ALA A N 1
ATOM 680 C CA . ALA A 1 86 ? -9.218 -1.716 12.872 1.00 93.50 86 ALA A CA 1
ATOM 681 C C . ALA A 1 86 ? -8.994 -3.087 13.533 1.00 93.50 86 ALA A C 1
ATOM 683 O O . ALA A 1 86 ? -8.060 -3.244 14.315 1.00 93.50 86 ALA A O 1
ATOM 684 N N . ALA A 1 87 ? -9.787 -4.101 13.177 1.00 92.12 87 ALA A N 1
ATOM 685 C CA . ALA A 1 87 ? -9.583 -5.464 13.665 1.00 92.12 87 ALA A CA 1
ATOM 686 C C . ALA A 1 87 ? -8.209 -6.021 13.253 1.00 92.12 87 ALA A C 1
ATOM 688 O O . ALA A 1 87 ? -7.491 -6.546 14.100 1.00 92.12 87 ALA A O 1
ATOM 689 N N . LEU A 1 88 ? -7.795 -5.818 11.996 1.00 90.75 88 LEU A N 1
ATOM 690 C CA . LEU A 1 88 ? -6.460 -6.214 11.530 1.00 90.75 88 LEU A CA 1
ATOM 691 C C . LEU A 1 88 ? -5.326 -5.467 12.242 1.00 90.75 88 LEU A C 1
ATOM 693 O O . LEU A 1 88 ? -4.239 -6.013 12.372 1.00 90.75 88 LEU A O 1
ATOM 697 N N . MET A 1 89 ? -5.554 -4.233 12.699 1.00 91.44 89 MET A N 1
ATOM 698 C CA . MET A 1 89 ? -4.567 -3.489 13.493 1.00 91.44 89 MET A CA 1
ATOM 699 C C . MET A 1 89 ? -4.373 -4.082 14.895 1.00 91.44 89 MET A C 1
ATOM 701 O O . MET A 1 89 ? -3.298 -3.933 15.473 1.00 91.44 89 MET A O 1
ATOM 705 N N . LEU A 1 90 ? -5.406 -4.719 15.454 1.00 89.38 90 LEU A N 1
ATOM 706 C CA . LEU A 1 90 ? -5.353 -5.391 16.758 1.00 89.38 90 LEU A CA 1
ATOM 707 C C . LEU A 1 90 ? -4.776 -6.804 16.658 1.00 89.38 90 LEU A C 1
ATOM 709 O O . LEU A 1 90 ? -4.248 -7.335 17.637 1.00 89.38 90 LEU A O 1
ATOM 713 N N . GLU A 1 91 ? -4.893 -7.417 15.485 1.00 85.06 91 GLU A N 1
ATOM 714 C CA . GLU A 1 91 ? -4.377 -8.746 15.221 1.00 85.06 91 GLU A CA 1
ATOM 715 C C . GLU A 1 91 ? -2.852 -8.672 15.124 1.00 85.06 91 GLU A C 1
ATOM 717 O O . GLU A 1 91 ? -2.276 -8.177 14.156 1.00 85.06 91 GLU A O 1
ATOM 722 N N . GLN A 1 92 ? -2.169 -9.132 16.173 1.00 64.62 92 GLN A N 1
ATOM 723 C CA . GLN A 1 92 ? -0.722 -9.261 16.115 1.00 64.62 92 GLN A CA 1
ATOM 724 C C . GLN A 1 92 ? -0.393 -10.280 15.023 1.00 64.62 92 GLN A C 1
ATOM 726 O O . GLN A 1 92 ? -0.965 -11.375 15.041 1.00 64.62 92 GLN A O 1
ATOM 731 N N . PRO A 1 93 ? 0.525 -9.976 14.089 1.00 63.81 93 PRO A N 1
ATOM 732 C CA . PRO A 1 93 ? 0.994 -10.988 13.168 1.00 63.81 93 PRO A CA 1
ATOM 733 C C . PRO A 1 93 ? 1.599 -12.108 14.007 1.00 63.81 93 PRO A C 1
ATOM 735 O O . PRO A 1 93 ? 2.641 -11.924 14.641 1.00 63.81 93 PRO A O 1
ATOM 738 N N . GLU A 1 94 ? 0.957 -13.276 14.007 1.00 54.69 94 GLU A N 1
ATOM 739 C CA . GLU A 1 94 ? 1.672 -14.524 14.237 1.00 54.69 94 GLU A CA 1
ATOM 740 C C . GLU A 1 94 ? 2.903 -14.451 13.331 1.00 54.69 94 GLU A C 1
ATOM 742 O O . GLU A 1 94 ? 2.728 -14.198 12.132 1.00 54.69 94 GLU A O 1
ATOM 747 N N . PRO A 1 95 ? 4.133 -14.560 13.865 1.00 53.06 95 PRO A N 1
ATOM 748 C CA . PRO A 1 95 ? 5.340 -14.400 13.076 1.00 53.06 95 PRO A CA 1
ATOM 749 C C . PRO A 1 95 ? 5.318 -15.469 11.991 1.00 53.06 95 PRO A C 1
ATOM 751 O O . PRO A 1 95 ? 5.666 -16.631 12.217 1.00 53.06 95 PRO A O 1
ATOM 754 N N . THR A 1 96 ? 4.840 -15.096 10.805 1.00 52.66 96 THR A N 1
ATOM 755 C CA . THR A 1 96 ? 4.758 -16.041 9.712 1.00 52.66 96 THR A CA 1
ATOM 756 C C . THR A 1 96 ? 6.196 -16.379 9.367 1.00 52.66 96 THR A C 1
ATOM 758 O O . THR A 1 96 ? 7.028 -15.504 9.124 1.00 52.66 96 THR A O 1
ATOM 761 N N . LEU A 1 97 ? 6.521 -17.672 9.368 1.00 57.31 97 LEU A N 1
ATOM 762 C CA . LEU A 1 97 ? 7.862 -18.165 9.036 1.00 57.31 97 LEU A CA 1
ATOM 763 C C . LEU A 1 97 ? 8.366 -17.620 7.678 1.00 57.31 97 LEU A C 1
ATOM 765 O O . LEU A 1 97 ? 9.567 -17.612 7.422 1.00 57.31 97 LEU A O 1
ATOM 769 N N . PHE A 1 98 ? 7.464 -17.111 6.834 1.00 54.91 98 PHE A N 1
ATOM 770 C CA . PHE A 1 98 ? 7.751 -16.443 5.570 1.00 54.91 98 PHE A CA 1
ATOM 771 C C . PHE A 1 98 ? 8.441 -15.075 5.698 1.00 54.91 98 PHE A C 1
ATOM 773 O O . PHE A 1 98 ? 9.344 -14.812 4.903 1.00 54.91 98 PHE A O 1
ATOM 780 N N . ASP A 1 99 ? 8.115 -14.234 6.686 1.00 57.41 99 ASP A N 1
ATOM 781 C CA . ASP A 1 99 ? 8.751 -12.907 6.814 1.00 57.41 99 ASP A CA 1
ATOM 782 C C . ASP A 1 99 ? 10.235 -13.014 7.187 1.00 57.41 99 ASP A C 1
ATOM 784 O O . ASP A 1 99 ? 11.061 -12.225 6.731 1.00 57.41 99 ASP A O 1
ATOM 788 N N . SER A 1 100 ? 10.619 -14.075 7.905 1.00 56.69 100 SER A N 1
ATOM 789 C CA . SER A 1 100 ? 12.031 -14.369 8.187 1.00 56.69 100 SER A CA 1
ATOM 790 C C . SER A 1 100 ? 12.862 -14.750 6.949 1.00 56.69 100 SER A C 1
ATOM 792 O O . SER A 1 100 ? 14.089 -14.811 7.037 1.00 56.69 100 SER A O 1
ATOM 794 N N . GLN A 1 101 ? 12.226 -14.979 5.791 1.00 57.62 101 GLN A N 1
ATOM 795 C CA . GLN A 1 101 ? 12.903 -15.339 4.537 1.00 57.62 101 GLN A CA 1
ATOM 796 C C . GLN A 1 101 ? 13.108 -14.142 3.595 1.00 57.62 101 GLN A C 1
ATOM 798 O O . GLN A 1 101 ? 13.960 -14.208 2.703 1.00 57.62 101 GLN A O 1
ATOM 803 N N . ILE A 1 102 ? 12.385 -13.032 3.786 1.00 58.38 102 ILE A N 1
ATOM 804 C CA . ILE A 1 102 ? 12.524 -11.812 2.975 1.00 58.38 102 ILE A CA 1
ATOM 805 C C . ILE A 1 102 ? 13.740 -11.027 3.487 1.00 58.38 102 ILE A C 1
ATOM 807 O O . ILE A 1 102 ? 13.631 -10.075 4.248 1.00 58.38 102 ILE A O 1
ATOM 811 N N . GLY A 1 103 ? 14.935 -11.473 3.102 1.00 58.69 103 GLY A N 1
ATOM 812 C CA . GLY A 1 103 ? 16.199 -10.848 3.510 1.00 58.69 103 GLY A CA 1
ATOM 813 C C . GLY A 1 103 ? 17.325 -11.832 3.807 1.00 58.69 103 GLY A C 1
ATOM 814 O O . GLY A 1 103 ? 18.464 -11.405 3.941 1.00 58.69 103 GLY A O 1
ATOM 815 N N . GLN A 1 104 ? 17.040 -13.138 3.856 1.00 60.38 104 GLN A N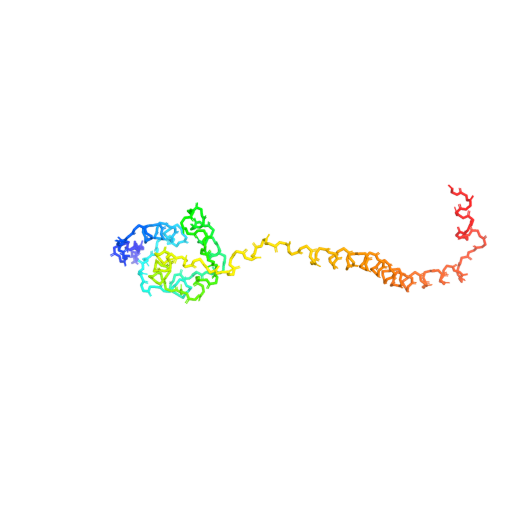 1
ATOM 816 C CA . GLN A 1 104 ? 18.085 -14.160 3.906 1.00 60.38 104 GLN A CA 1
ATOM 817 C C . GLN A 1 104 ? 18.557 -14.460 2.481 1.00 60.38 104 GLN A C 1
ATOM 819 O O . GLN A 1 104 ? 17.993 -15.274 1.744 1.00 60.38 104 GLN A O 1
ATOM 824 N N . ASP A 1 105 ? 19.598 -13.757 2.061 1.00 61.56 105 ASP A N 1
ATOM 825 C CA . ASP A 1 105 ? 20.331 -14.021 0.838 1.00 61.56 105 ASP A CA 1
ATOM 826 C C . ASP A 1 105 ? 21.018 -15.394 0.910 1.00 61.56 105 ASP A C 1
ATOM 828 O O . ASP A 1 105 ? 22.107 -15.569 1.443 1.00 61.56 105 ASP A O 1
ATOM 832 N N . ASN A 1 106 ? 20.367 -16.410 0.334 1.00 65.19 106 ASN A N 1
ATOM 833 C CA . ASN A 1 106 ? 20.972 -17.728 0.166 1.00 65.19 106 ASN A CA 1
ATOM 834 C C . ASN A 1 106 ? 22.303 -17.588 -0.609 1.00 65.19 106 ASN A C 1
ATOM 836 O O . ASN A 1 106 ? 22.271 -17.191 -1.783 1.00 65.19 106 ASN A O 1
ATOM 840 N N . PRO A 1 107 ? 23.461 -17.969 -0.033 1.00 58.22 107 PRO A N 1
ATOM 841 C CA . PRO A 1 107 ? 24.766 -17.813 -0.681 1.00 58.22 107 PRO A CA 1
ATOM 842 C C . PRO A 1 107 ? 24.853 -18.570 -2.015 1.00 58.22 107 PRO A C 1
ATOM 844 O O . PRO A 1 107 ? 25.590 -18.170 -2.917 1.00 58.22 107 PRO A O 1
ATOM 847 N N . ARG A 1 108 ? 24.036 -19.618 -2.199 1.00 62.44 108 ARG A N 1
ATOM 848 C CA . ARG A 1 108 ? 23.929 -20.363 -3.461 1.00 62.44 108 ARG A CA 1
ATOM 849 C C . ARG A 1 108 ? 23.258 -19.561 -4.586 1.00 62.44 108 ARG A C 1
ATOM 851 O O . ARG A 1 108 ? 23.521 -19.838 -5.746 1.00 62.44 108 ARG A O 1
ATOM 858 N N . ASN A 1 109 ? 22.416 -18.572 -4.277 1.00 65.56 109 ASN A N 1
ATOM 859 C CA . ASN A 1 109 ? 21.763 -17.692 -5.260 1.00 65.56 109 ASN A CA 1
ATOM 860 C C . ASN A 1 109 ? 22.700 -16.554 -5.720 1.00 65.56 109 ASN A C 1
ATOM 862 O O . ASN A 1 109 ? 22.588 -16.054 -6.838 1.00 65.56 109 ASN A O 1
ATOM 866 N N . GLN A 1 110 ? 23.676 -16.176 -4.890 1.00 70.69 110 GLN A N 1
ATOM 867 C CA . GLN A 1 110 ? 24.620 -15.100 -5.197 1.00 70.69 110 GLN A CA 1
ATOM 868 C C . GLN A 1 110 ? 25.462 -15.416 -6.445 1.00 70.69 110 GLN A C 1
ATOM 870 O O . GLN A 1 110 ? 25.634 -14.564 -7.312 1.00 70.69 110 GLN A O 1
ATOM 875 N N . THR A 1 111 ? 25.931 -16.656 -6.594 1.00 78.38 111 THR A N 1
ATOM 876 C CA . THR A 1 111 ? 26.740 -17.073 -7.751 1.00 78.38 111 THR A CA 1
ATOM 877 C C . THR A 1 111 ? 25.946 -17.056 -9.055 1.00 78.38 111 THR A C 1
ATOM 879 O O . THR A 1 111 ? 26.449 -16.560 -10.062 1.00 78.38 111 THR A O 1
ATOM 882 N N . TYR A 1 112 ? 24.690 -17.517 -9.048 1.00 80.94 112 TYR A N 1
ATOM 883 C CA . TYR A 1 112 ? 23.821 -17.465 -10.229 1.00 80.94 112 TYR A CA 1
ATOM 884 C C . TYR A 1 112 ? 23.479 -16.029 -10.639 1.00 80.94 112 TYR A C 1
ATOM 886 O O . TYR A 1 112 ? 23.394 -15.752 -11.833 1.00 80.94 112 TYR A O 1
ATOM 894 N N . LYS A 1 113 ? 23.360 -15.096 -9.683 1.00 81.06 113 LYS A N 1
ATOM 895 C CA . LYS A 1 113 ? 23.195 -13.662 -9.978 1.00 81.06 113 LYS A CA 1
ATOM 896 C C . LYS A 1 113 ? 24.416 -13.079 -10.693 1.00 81.06 113 LYS A C 1
ATOM 898 O O . LYS A 1 113 ? 24.248 -12.378 -11.686 1.00 81.06 113 LYS A O 1
ATOM 903 N N . TRP A 1 114 ? 25.631 -13.411 -10.249 1.00 87.69 114 TRP A N 1
ATOM 904 C CA . TRP A 1 114 ? 26.868 -12.977 -10.914 1.00 87.69 114 TRP A CA 1
ATOM 905 C C . TRP A 1 114 ? 27.042 -13.609 -12.299 1.00 87.69 114 TRP A C 1
ATOM 907 O O . TRP A 1 114 ? 27.367 -12.908 -13.254 1.00 87.69 114 TRP A O 1
ATOM 917 N N . LEU A 1 115 ? 26.759 -14.907 -12.438 1.00 88.62 115 LEU A N 1
ATOM 918 C CA . LEU A 1 115 ? 26.753 -15.598 -13.733 1.00 88.62 115 LEU A CA 1
ATOM 919 C C . LEU A 1 115 ? 25.745 -14.977 -14.708 1.00 88.62 115 LEU A C 1
ATOM 921 O O . LEU A 1 115 ? 26.085 -14.729 -15.863 1.00 88.62 115 LEU A O 1
ATOM 925 N N . CYS A 1 116 ? 24.531 -14.682 -14.239 1.00 87.31 116 CYS A N 1
ATOM 926 C CA . CYS A 1 116 ? 23.502 -14.026 -15.041 1.00 87.31 116 CYS A CA 1
ATOM 927 C C . CYS A 1 116 ? 23.927 -12.603 -15.439 1.00 87.31 116 CYS A C 1
ATOM 929 O O . CYS A 1 116 ? 23.811 -12.236 -16.606 1.00 87.31 116 CYS A O 1
ATOM 931 N N . GLY A 1 117 ? 24.508 -11.837 -14.511 1.00 87.94 117 GLY A N 1
ATOM 932 C CA . GLY A 1 117 ? 25.030 -10.498 -14.787 1.00 87.94 117 GLY A CA 1
ATOM 933 C C . GLY A 1 117 ? 26.151 -10.493 -15.831 1.00 87.94 117 GLY A C 1
ATOM 934 O O . GLY A 1 117 ? 26.130 -9.676 -16.749 1.00 87.94 117 GLY A O 1
ATOM 935 N N . ILE A 1 118 ? 27.091 -11.443 -15.758 1.00 93.31 118 ILE A N 1
ATOM 936 C CA . ILE A 1 118 ? 28.153 -11.599 -16.767 1.00 93.31 118 ILE A CA 1
ATOM 937 C C . ILE A 1 118 ? 27.552 -11.990 -18.123 1.00 93.31 118 ILE A C 1
ATOM 939 O O . ILE A 1 118 ? 27.909 -11.409 -19.147 1.00 93.31 118 ILE A O 1
ATOM 943 N N . ALA A 1 119 ? 26.607 -12.934 -18.142 1.00 90.56 119 ALA A N 1
ATOM 944 C CA . ALA A 1 119 ? 25.931 -13.337 -19.371 1.00 90.56 119 ALA A CA 1
ATOM 945 C C . ALA A 1 119 ? 25.177 -12.163 -20.023 1.00 90.56 119 ALA A C 1
ATOM 947 O O . ALA A 1 119 ? 25.237 -11.990 -21.244 1.00 90.56 119 ALA A O 1
ATOM 948 N N . GLN A 1 120 ? 24.522 -11.316 -19.223 1.00 91.62 120 GLN A N 1
ATOM 949 C CA . GLN A 1 120 ? 23.864 -10.093 -19.690 1.00 91.62 120 GLN A CA 1
ATOM 950 C C . GLN A 1 120 ? 24.871 -9.069 -20.229 1.00 91.62 120 GLN A C 1
ATOM 952 O O . GLN A 1 120 ? 24.638 -8.508 -21.300 1.00 91.62 120 GLN A O 1
ATOM 957 N N . LEU A 1 121 ? 26.007 -8.876 -19.548 1.00 93.12 121 LEU A N 1
ATOM 958 C CA . LEU A 1 121 ? 27.066 -7.949 -19.963 1.00 93.12 121 LEU A CA 1
ATOM 959 C C . LEU A 1 121 ? 27.677 -8.325 -21.317 1.00 93.12 121 LEU A C 1
ATOM 961 O O . LEU A 1 121 ? 28.091 -7.441 -22.056 1.00 93.12 121 LEU A O 1
ATOM 965 N N . VAL A 1 122 ? 27.692 -9.610 -21.675 1.00 92.88 122 VAL A N 1
ATOM 966 C CA . VAL A 1 122 ? 28.148 -10.067 -22.997 1.00 92.88 122 VAL A CA 1
ATOM 967 C C . VAL A 1 122 ? 27.028 -9.993 -24.038 1.00 92.88 122 VAL A C 1
ATOM 969 O O . VAL A 1 122 ? 27.238 -9.515 -25.150 1.00 92.88 122 VAL A O 1
ATOM 972 N N . THR A 1 123 ? 25.824 -10.448 -23.690 1.00 92.56 123 THR A N 1
ATOM 973 C CA . THR A 1 123 ? 24.732 -10.613 -24.664 1.00 92.56 123 THR A CA 1
ATOM 974 C C . THR A 1 123 ? 24.143 -9.275 -25.109 1.00 92.56 123 THR A C 1
ATOM 976 O O . THR A 1 123 ? 23.876 -9.079 -26.296 1.00 92.56 123 THR A O 1
ATOM 979 N N . ILE A 1 124 ? 23.952 -8.339 -24.174 1.00 94.00 124 ILE A N 1
ATOM 980 C CA . ILE A 1 124 ? 23.294 -7.057 -24.453 1.00 94.00 124 ILE A CA 1
ATOM 981 C C . ILE A 1 124 ? 24.105 -6.213 -25.454 1.00 94.00 124 ILE A C 1
ATOM 983 O O . ILE A 1 124 ? 23.525 -5.800 -26.460 1.00 94.00 124 ILE A O 1
ATOM 987 N N . PRO A 1 125 ? 25.427 -5.999 -25.286 1.00 91.62 125 PRO A N 1
ATOM 988 C CA . PRO A 1 125 ? 26.218 -5.239 -26.253 1.00 91.62 125 PRO A CA 1
ATOM 989 C C . PRO A 1 125 ? 26.270 -5.879 -27.637 1.00 91.62 125 PRO A C 1
ATOM 991 O O . PRO A 1 125 ? 26.264 -5.158 -28.631 1.00 91.62 125 PRO A O 1
ATOM 994 N N . VAL A 1 126 ? 26.286 -7.213 -27.726 1.00 91.94 126 VAL A N 1
ATOM 995 C CA . VAL A 1 126 ? 26.270 -7.922 -29.015 1.00 91.94 126 VAL A CA 1
ATOM 996 C C . VAL A 1 126 ? 24.955 -7.670 -29.750 1.00 91.94 126 VAL A C 1
ATOM 998 O O . VAL A 1 126 ? 24.968 -7.307 -30.925 1.00 91.94 126 VAL A O 1
ATOM 1001 N N . LEU A 1 127 ? 23.821 -7.792 -29.058 1.00 90.31 127 LEU A N 1
ATOM 1002 C CA . LEU A 1 127 ? 22.502 -7.559 -29.651 1.00 90.31 127 LEU A CA 1
ATOM 1003 C C . LEU A 1 127 ? 22.333 -6.090 -30.071 1.00 90.31 127 LEU A C 1
ATOM 1005 O O . LEU A 1 127 ? 21.904 -5.813 -31.193 1.00 90.31 127 LEU A O 1
ATOM 1009 N N . ILE A 1 128 ? 22.750 -5.154 -29.212 1.00 91.25 128 ILE A N 1
ATOM 1010 C CA . ILE A 1 128 ? 22.766 -3.718 -29.519 1.00 91.25 128 ILE A CA 1
ATOM 1011 C C . ILE A 1 128 ? 23.652 -3.441 -30.740 1.00 91.25 128 ILE A C 1
ATOM 1013 O O . ILE A 1 128 ? 23.225 -2.738 -31.653 1.00 91.25 128 ILE A O 1
ATOM 1017 N N . SER A 1 129 ? 24.847 -4.033 -30.806 1.00 88.00 129 SER A N 1
ATOM 1018 C CA . SER A 1 129 ? 25.771 -3.846 -31.931 1.00 88.00 129 SER A CA 1
ATOM 1019 C C . SER A 1 129 ? 25.175 -4.348 -33.244 1.00 88.00 129 SER A C 1
ATOM 1021 O O . SER A 1 129 ? 25.260 -3.647 -34.247 1.00 88.00 129 SER A O 1
ATOM 1023 N N . ILE A 1 130 ? 24.520 -5.516 -33.246 1.00 90.88 130 ILE A N 1
ATOM 1024 C CA . ILE A 1 130 ? 23.836 -6.055 -34.434 1.00 90.88 130 ILE A CA 1
ATOM 1025 C C . ILE A 1 130 ? 22.738 -5.095 -34.908 1.00 90.88 130 ILE A C 1
ATOM 1027 O O . ILE A 1 130 ? 22.635 -4.820 -36.103 1.00 90.88 130 ILE A O 1
ATOM 1031 N N . ASN A 1 131 ? 21.939 -4.558 -33.985 1.00 85.62 131 ASN A N 1
ATOM 1032 C CA . ASN A 1 131 ? 20.856 -3.636 -34.321 1.00 85.62 131 ASN A CA 1
ATOM 1033 C C . ASN A 1 131 ? 21.382 -2.290 -34.860 1.00 85.62 131 ASN A C 1
ATOM 1035 O O . ASN A 1 131 ? 20.901 -1.798 -35.881 1.00 85.62 131 ASN A O 1
ATOM 1039 N N . ILE A 1 132 ? 22.431 -1.738 -34.243 1.00 88.06 132 ILE A N 1
ATOM 1040 C CA . ILE A 1 132 ? 23.103 -0.519 -34.719 1.00 88.06 132 ILE A CA 1
ATOM 1041 C C . ILE A 1 132 ? 23.694 -0.739 -36.115 1.00 88.06 132 ILE A C 1
ATOM 1043 O O . ILE A 1 132 ? 23.559 0.123 -36.983 1.00 88.06 132 ILE A O 1
ATOM 1047 N N . LEU A 1 133 ? 24.313 -1.897 -36.363 1.00 84.69 133 LEU A N 1
ATOM 1048 C CA . LEU A 1 133 ? 24.930 -2.204 -37.653 1.00 84.69 133 LEU A CA 1
ATOM 1049 C C . LEU A 1 133 ? 23.892 -2.291 -38.782 1.00 84.69 133 LEU A C 1
ATOM 1051 O O . LEU A 1 133 ? 24.173 -1.853 -39.896 1.00 84.69 133 LEU A O 1
ATOM 1055 N N . GLN A 1 134 ? 22.677 -2.772 -38.491 1.00 85.75 134 GLN A N 1
ATOM 1056 C CA . GLN A 1 134 ? 21.557 -2.744 -39.442 1.00 85.75 134 GLN A CA 1
ATOM 1057 C C . GLN A 1 134 ? 21.157 -1.314 -39.830 1.00 85.75 134 GLN A C 1
ATOM 1059 O O . GLN A 1 134 ? 20.811 -1.068 -40.983 1.00 85.75 134 GLN A O 1
ATOM 1064 N N . TRP A 1 135 ? 21.241 -0.368 -38.893 1.00 81.62 135 TRP A N 1
ATOM 1065 C CA . TRP A 1 135 ? 20.946 1.047 -39.140 1.00 81.62 135 TRP A CA 1
ATOM 1066 C C . TRP A 1 135 ? 22.080 1.787 -39.853 1.00 81.62 135 TRP A C 1
ATOM 1068 O O . TRP A 1 135 ? 21.837 2.684 -40.659 1.00 81.62 135 TRP A O 1
ATOM 1078 N N . LEU A 1 136 ? 23.325 1.404 -39.579 1.00 80.75 136 LEU A N 1
ATOM 1079 C CA . LEU A 1 136 ? 24.510 2.046 -40.141 1.00 80.75 136 LEU A CA 1
ATOM 1080 C C . LEU A 1 136 ? 24.836 1.533 -41.555 1.00 80.75 136 LEU A C 1
ATOM 1082 O O . LEU A 1 136 ? 25.460 2.245 -42.342 1.00 80.75 136 LEU A O 1
ATOM 1086 N N . ALA A 1 137 ? 24.388 0.323 -41.908 1.00 81.94 137 ALA A N 1
ATOM 1087 C CA . ALA A 1 137 ? 24.642 -0.288 -43.211 1.00 81.94 137 ALA A CA 1
ATOM 1088 C C . ALA A 1 137 ? 24.117 0.545 -44.404 1.00 81.94 137 ALA A C 1
ATOM 1090 O O . ALA A 1 137 ? 24.895 0.762 -45.337 1.00 81.94 137 ALA A O 1
ATOM 1091 N N . PRO A 1 138 ? 22.879 1.086 -44.406 1.00 81.31 138 PRO A N 1
ATOM 1092 C CA . PRO A 1 138 ? 22.415 1.988 -45.462 1.00 81.31 138 PRO A CA 1
ATOM 1093 C C . PRO A 1 138 ? 23.218 3.289 -45.544 1.00 81.31 138 PRO A C 1
ATOM 1095 O O . PRO A 1 138 ? 23.488 3.757 -46.644 1.00 81.31 138 PRO A O 1
ATOM 1098 N N . PHE A 1 139 ? 23.640 3.849 -44.404 1.00 80.50 139 PHE A N 1
ATOM 1099 C CA . PHE A 1 139 ? 24.460 5.064 -44.355 1.00 80.50 139 PHE A CA 1
ATOM 1100 C C . PHE A 1 139 ? 25.838 4.840 -44.990 1.00 80.50 139 PHE A C 1
ATOM 1102 O O . PHE A 1 139 ? 26.239 5.590 -45.880 1.00 80.50 139 PHE A O 1
ATOM 1109 N N . PHE A 1 140 ? 26.535 3.770 -44.595 1.00 78.12 140 PHE A N 1
ATOM 1110 C CA . PHE A 1 140 ? 27.816 3.404 -45.199 1.00 78.12 140 PHE A CA 1
ATOM 1111 C C . PHE A 1 140 ? 27.680 3.044 -46.676 1.00 78.12 140 PHE A C 1
ATOM 1113 O O . PHE A 1 140 ? 28.533 3.426 -47.470 1.00 78.12 140 PHE A O 1
ATOM 1120 N N . THR A 1 141 ? 26.607 2.347 -47.057 1.00 79.88 141 THR A N 1
ATOM 1121 C CA . THR A 1 141 ? 26.343 1.996 -48.459 1.00 79.88 141 THR A CA 1
ATOM 1122 C C . THR A 1 141 ? 26.100 3.249 -49.294 1.00 79.88 141 THR A C 1
ATOM 1124 O O . THR A 1 141 ? 26.732 3.419 -50.332 1.00 79.88 141 THR A O 1
ATOM 1127 N N . TYR A 1 142 ? 25.243 4.160 -48.830 1.00 78.50 142 TYR A N 1
ATOM 1128 C CA . TYR A 1 142 ? 25.002 5.443 -49.486 1.00 78.50 142 TYR A CA 1
ATOM 1129 C C . TYR A 1 142 ? 26.313 6.213 -49.664 1.00 78.50 142 TYR A C 1
ATOM 1131 O O . TYR A 1 142 ? 26.666 6.560 -50.784 1.00 78.50 142 TYR A O 1
ATOM 1139 N N . HIS A 1 143 ? 27.103 6.364 -48.598 1.00 73.44 143 HIS A N 1
ATOM 1140 C CA . HIS A 1 143 ? 28.382 7.066 -48.666 1.00 73.44 143 HIS A CA 1
ATOM 1141 C C . HIS A 1 143 ? 29.409 6.367 -49.577 1.00 73.44 143 HIS A C 1
ATOM 1143 O O . HIS A 1 143 ? 30.171 7.043 -50.266 1.00 73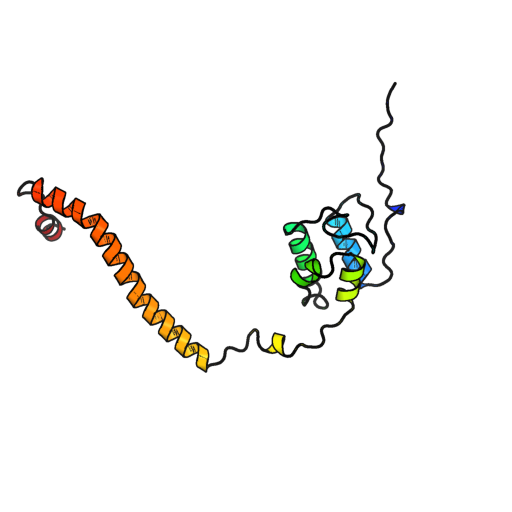.44 143 HIS A O 1
ATOM 1149 N N . TYR A 1 144 ? 29.435 5.033 -49.622 1.00 74.62 144 TYR A N 1
ATOM 1150 C CA . TYR A 1 144 ? 30.308 4.284 -50.528 1.00 74.62 144 TYR A CA 1
ATOM 1151 C C . TYR A 1 144 ? 29.954 4.533 -52.002 1.00 74.62 144 TYR A C 1
ATOM 1153 O O . TYR A 1 144 ? 30.849 4.668 -52.832 1.00 74.62 144 TYR A O 1
ATOM 1161 N N . PHE A 1 145 ? 28.661 4.634 -52.327 1.00 74.06 145 PHE A N 1
ATOM 1162 C CA . PHE A 1 145 ? 28.195 4.862 -53.698 1.00 74.06 145 PHE A CA 1
ATOM 1163 C C . PHE A 1 145 ? 28.149 6.344 -54.112 1.00 74.06 145 PHE A C 1
ATOM 1165 O O . PHE A 1 145 ? 28.228 6.624 -55.307 1.00 74.06 145 PHE A O 1
ATOM 1172 N N . THR A 1 146 ? 28.032 7.291 -53.172 1.00 69.44 146 THR A N 1
ATOM 1173 C CA . THR A 1 146 ? 27.901 8.734 -53.469 1.00 69.44 146 THR A CA 1
ATOM 1174 C C . THR A 1 146 ? 29.073 9.599 -52.991 1.00 69.44 146 THR A C 1
ATOM 1176 O O . THR A 1 146 ? 29.069 10.802 -53.244 1.00 69.44 146 THR A O 1
ATOM 1179 N N . GLY A 1 147 ? 30.055 9.039 -52.280 1.00 60.56 147 GLY A N 1
ATOM 1180 C CA . GLY A 1 147 ? 31.211 9.771 -51.751 1.00 60.56 147 GLY A CA 1
ATOM 1181 C C . GLY A 1 147 ? 32.314 9.970 -52.793 1.00 60.56 147 GLY A C 1
ATOM 1182 O O . GLY A 1 147 ? 32.706 9.031 -53.485 1.00 60.56 147 GLY A O 1
ATOM 1183 N N . GLY A 1 148 ? 32.850 11.189 -52.900 1.00 69.12 148 GLY A N 1
ATOM 1184 C CA . GLY A 1 148 ? 34.035 11.460 -53.718 1.00 69.12 148 GLY A CA 1
ATOM 1185 C C . GLY A 1 148 ? 35.306 10.851 -53.107 1.00 69.12 148 GLY A C 1
ATOM 1186 O O . GLY A 1 148 ? 35.366 10.577 -51.911 1.00 69.12 148 GLY A O 1
ATOM 1187 N N . THR A 1 149 ? 36.377 10.706 -53.896 1.00 60.91 149 THR A N 1
ATOM 1188 C CA . THR A 1 149 ? 37.686 10.147 -53.475 1.00 60.91 149 THR A CA 1
ATOM 1189 C C . THR A 1 149 ? 38.386 10.892 -52.323 1.00 60.91 149 THR A C 1
ATOM 1191 O O . THR A 1 149 ? 39.439 10.449 -51.874 1.00 60.91 149 THR A O 1
ATOM 1194 N N . ARG A 1 150 ? 37.823 12.005 -51.829 1.00 58.50 150 ARG A N 1
ATOM 1195 C CA . ARG A 1 150 ? 38.318 12.793 -50.686 1.00 58.50 150 ARG A CA 1
ATOM 1196 C C . ARG A 1 150 ? 37.514 12.626 -49.388 1.00 58.50 150 ARG A C 1
ATOM 1198 O O . ARG A 1 150 ? 38.007 13.056 -48.353 1.00 58.50 150 ARG A O 1
ATOM 1205 N N . ASP A 1 151 ? 36.363 11.951 -49.416 1.00 61.50 151 ASP A N 1
ATOM 1206 C CA . ASP A 1 151 ? 35.468 11.813 -48.250 1.00 61.50 151 ASP A CA 1
ATOM 1207 C C . ASP A 1 151 ? 35.556 10.425 -47.584 1.00 61.50 151 ASP A C 1
ATOM 1209 O O . ASP A 1 151 ? 34.679 10.007 -46.832 1.00 61.50 151 ASP A O 1
ATOM 1213 N N . SER A 1 152 ? 36.603 9.649 -47.867 1.00 66.50 152 SER A N 1
ATOM 1214 C CA . SER A 1 152 ? 36.725 8.297 -47.321 1.00 66.50 152 SER A CA 1
ATOM 1215 C C . SER A 1 152 ? 37.046 8.318 -45.819 1.00 66.50 152 SER A C 1
ATOM 1217 O O . SER A 1 152 ? 38.092 8.826 -45.416 1.00 66.50 152 SER A O 1
ATOM 1219 N N . ILE A 1 153 ? 36.198 7.669 -45.013 1.00 62.53 153 ILE A N 1
ATOM 1220 C CA . ILE A 1 153 ? 36.349 7.439 -43.560 1.00 62.53 153 ILE A CA 1
ATOM 1221 C C . ILE A 1 153 ? 37.790 7.068 -43.123 1.00 62.53 153 ILE A C 1
ATOM 1223 O O . ILE A 1 153 ? 38.262 7.661 -42.154 1.00 62.53 153 ILE A O 1
ATOM 1227 N N . PRO A 1 154 ? 38.545 6.166 -43.79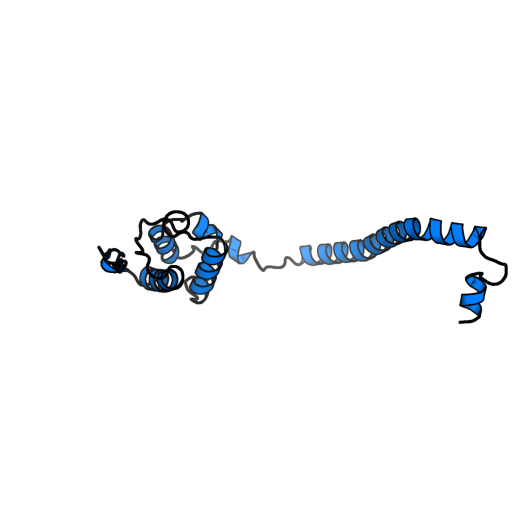6 1.00 65.00 154 PRO A N 1
ATOM 1228 C CA . PRO A 1 154 ? 39.921 5.862 -43.385 1.00 65.00 154 PRO A CA 1
ATOM 1229 C C . PRO A 1 154 ? 40.879 7.058 -43.494 1.00 65.00 154 PRO A C 1
ATOM 1231 O O . PRO A 1 154 ? 41.806 7.154 -42.700 1.00 65.00 154 PRO A O 1
ATOM 1234 N N . TYR A 1 155 ? 40.650 7.986 -44.428 1.00 66.31 155 TYR A N 1
ATOM 1235 C CA . TYR A 1 155 ? 41.441 9.214 -44.547 1.00 66.31 155 TYR A CA 1
ATOM 1236 C C . TYR A 1 155 ? 41.125 10.194 -43.409 1.00 66.31 155 TYR A C 1
ATOM 1238 O O . TYR A 1 155 ? 42.038 10.791 -42.855 1.00 66.31 155 TYR A O 1
ATOM 1246 N N . ALA A 1 156 ? 39.855 10.302 -43.003 1.00 64.75 156 ALA A N 1
ATOM 1247 C CA . ALA A 1 156 ? 39.443 11.129 -41.865 1.00 64.75 156 ALA A CA 1
ATOM 1248 C C . ALA A 1 156 ? 39.961 10.586 -40.520 1.00 64.75 156 ALA A C 1
ATOM 1250 O O . ALA A 1 156 ? 40.367 11.366 -39.666 1.00 64.75 156 ALA A O 1
ATOM 1251 N N . ILE A 1 157 ? 40.002 9.260 -40.349 1.00 67.25 157 ILE A N 1
ATOM 1252 C CA . ILE A 1 157 ? 40.584 8.614 -39.160 1.00 67.25 157 ILE A CA 1
ATOM 1253 C C . ILE A 1 157 ? 42.115 8.734 -39.160 1.00 67.25 157 ILE A C 1
ATOM 1255 O O . ILE A 1 157 ? 42.703 8.902 -38.102 1.00 67.25 157 ILE A O 1
ATOM 1259 N N . ALA A 1 158 ? 42.769 8.675 -40.325 1.00 70.38 158 ALA A N 1
ATOM 1260 C CA . ALA A 1 158 ? 44.219 8.858 -40.431 1.00 70.38 158 ALA A CA 1
ATOM 1261 C C . ALA A 1 158 ? 44.678 10.320 -40.250 1.00 70.38 158 ALA A C 1
ATOM 1263 O O . ALA A 1 158 ? 45.860 10.553 -40.006 1.00 70.38 158 ALA A O 1
ATOM 1264 N N . LEU A 1 159 ? 43.772 11.293 -40.409 1.00 64.69 159 LEU A N 1
ATOM 1265 C CA . LEU A 1 159 ? 44.039 12.725 -40.234 1.00 64.69 159 LEU A CA 1
ATOM 1266 C C . LEU A 1 159 ? 43.586 13.268 -38.857 1.00 64.69 159 LEU A C 1
ATOM 1268 O O . LEU A 1 159 ? 43.840 14.439 -38.572 1.00 64.69 159 LEU A O 1
ATOM 1272 N N . SER A 1 160 ? 42.910 12.450 -38.038 1.00 53.94 160 SER A N 1
ATOM 1273 C CA . SER A 1 160 ? 42.491 12.746 -36.656 1.00 53.94 160 SER A CA 1
ATOM 1274 C C . SER A 1 160 ? 43.482 12.201 -35.635 1.00 53.94 160 SER A C 1
ATOM 1276 O O . SER A 1 160 ? 43.454 12.747 -34.509 1.00 53.94 160 SER A O 1
#

InterPro domains:
  IPR009081 Phosphopantetheine binding ACP domain [PF00550] (34-88)
  IPR009081 Phosphopantetheine binding ACP domain [PS50075] (16-93)
  IPR036736 ACP-like superfamily [G3DSA:1.10.1200.10] (6-96)
  IPR036736 ACP-like superfamily [SSF47336] (16-89)

pLDDT: mean 81.04, std 15.4, range [43.31, 96.31]

Organism: Acinetobacter baumannii (NCBI:txid470)

Secondary structure (DSSP, 8-state):
-PPP------GGGSPPP-SHHHHHHHHHHHHHSTT----TT-BTTTTS---HHHHHHHHHHHTTSGGGTT--HHHHHHS-BHHHHHHHHHS-----TTGGGTT---HHHHHHHHHHHHHHHHHHHHHHHHHHHHHHHHHHHHHHHH--TT--HHHHHH--

Sequence (160 aa):
KARPLTSVVDRSESDQPQNPAEEILFEILNRLFPNMPIKLDSDFFDDLGGHSLLAAVLISNLREHAEYSHLTIQNLYQARRVGAIAALMLEQPEPTLFDSQIGQDNPRNQTYKWLCGIAQLVTIPVLISINILQWLAPFFTYHYFTGGTRDSIPYAIALS